Protein AF-A0ABC9W0D9-F1 (afdb_monomer_lite)

Organism: Grus japonensis (NCBI:txid30415)

Secondary structure (DSSP, 8-state):
----GGG--B---STT---PPPEETTEEPPB-SEETTEE--TT---HHHHHHHHHHHHHHHHHHHHH-S---HHHHHHHIIIIIHHHHHTTHHHH---SHHHHHHH-

Structure (mmCIF, N/CA/C/O backbone):
data_AF-A0ABC9W0D9-F1
#
_entry.id   AF-A0ABC9W0D9-F1
#
loop_
_atom_site.group_PDB
_atom_site.id
_atom_site.type_symbol
_atom_site.label_atom_id
_atom_site.label_alt_id
_atom_site.label_comp_id
_atom_site.label_asym_id
_atom_site.label_entity_id
_atom_site.label_seq_id
_atom_site.pdbx_PDB_ins_code
_atom_site.Cartn_x
_atom_site.Cartn_y
_atom_site.Cartn_z
_atom_site.occupancy
_atom_site.B_iso_or_equiv
_atom_site.auth_seq_id
_atom_site.auth_comp_id
_atom_site.auth_asym_id
_atom_site.auth_atom_id
_atom_site.pdbx_PDB_model_num
ATOM 1 N N . MET A 1 1 ? 1.626 -27.815 -18.048 1.00 82.75 1 MET A N 1
ATOM 2 C CA . MET A 1 1 ? 0.846 -26.655 -17.550 1.00 82.75 1 MET A CA 1
ATOM 3 C C . MET A 1 1 ? 0.960 -25.519 -18.566 1.00 82.75 1 MET A C 1
ATOM 5 O O . MET A 1 1 ? 2.061 -25.302 -19.053 1.00 82.75 1 MET A O 1
ATOM 9 N N . LYS A 1 2 ? -0.139 -24.848 -18.953 1.00 91.31 2 LYS A N 1
ATOM 10 C CA . LYS A 1 2 ? -0.095 -23.726 -19.918 1.00 91.31 2 LYS A CA 1
ATOM 11 C C . LYS A 1 2 ? 0.180 -22.407 -19.189 1.00 91.31 2 LYS A C 1
ATOM 13 O O . LYS A 1 2 ? -0.421 -22.144 -18.151 1.00 91.31 2 LYS A O 1
ATOM 18 N N . PHE A 1 3 ? 1.071 -21.585 -19.738 1.00 89.81 3 PHE A N 1
ATOM 19 C CA . PHE A 1 3 ? 1.404 -20.272 -19.187 1.00 89.81 3 PHE A CA 1
ATOM 20 C C . PHE A 1 3 ? 0.267 -19.261 -19.410 1.00 89.81 3 PHE A C 1
ATOM 22 O O . PHE A 1 3 ? -0.295 -19.185 -20.503 1.00 89.81 3 PHE A O 1
ATOM 29 N N . ASN A 1 4 ? -0.064 -18.466 -18.387 1.00 90.81 4 ASN A N 1
ATOM 30 C CA . ASN A 1 4 ? -1.150 -17.486 -18.454 1.00 90.81 4 ASN A CA 1
ATOM 31 C C . ASN A 1 4 ? -0.615 -16.069 -18.711 1.00 90.81 4 ASN A C 1
ATOM 33 O O . ASN A 1 4 ? -0.318 -15.329 -17.774 1.00 90.81 4 ASN A O 1
ATOM 37 N N . LYS A 1 5 ? -0.569 -15.678 -19.988 1.00 90.44 5 LYS A N 1
ATOM 38 C CA . LYS A 1 5 ? -0.114 -14.346 -20.418 1.00 90.44 5 LYS A CA 1
ATOM 39 C C . LYS A 1 5 ? -0.984 -13.198 -19.898 1.00 90.44 5 LYS A C 1
ATOM 41 O O . LYS A 1 5 ? -0.467 -12.125 -19.619 1.00 90.44 5 LYS A O 1
ATOM 46 N N . ALA A 1 6 ? -2.293 -13.405 -19.739 1.00 89.94 6 ALA A N 1
ATOM 47 C CA . ALA A 1 6 ? -3.220 -12.341 -19.335 1.00 89.94 6 ALA A CA 1
ATOM 48 C C . ALA A 1 6 ? -2.960 -11.831 -17.905 1.00 89.94 6 ALA A C 1
ATOM 50 O O . ALA A 1 6 ? -3.303 -10.694 -17.569 1.00 89.94 6 ALA A O 1
ATOM 51 N N . LYS A 1 7 ? -2.332 -12.666 -17.066 1.00 90.06 7 LYS A N 1
ATOM 52 C CA . LYS A 1 7 ? -1.906 -12.304 -15.709 1.00 90.06 7 LYS A CA 1
ATOM 53 C C . LYS A 1 7 ? -0.579 -11.541 -15.672 1.00 90.06 7 LYS A C 1
ATOM 55 O O . LYS A 1 7 ? -0.273 -10.946 -14.643 1.00 90.06 7 LYS A O 1
ATOM 60 N N . CYS A 1 8 ? 0.192 -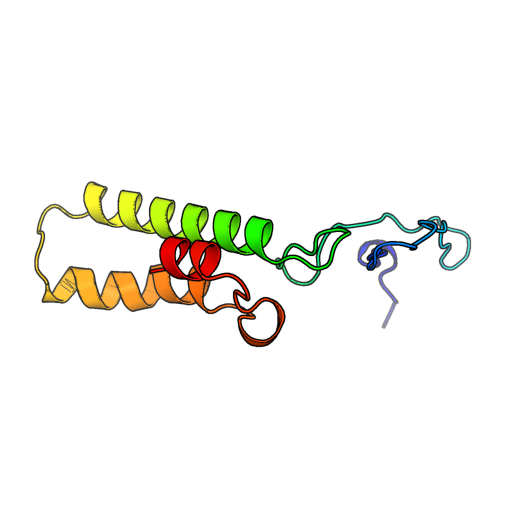11.531 -16.759 1.00 91.44 8 CYS A N 1
ATOM 61 C CA . CYS A 1 8 ? 1.429 -10.766 -16.838 1.00 91.44 8 CYS A CA 1
ATOM 62 C C . CYS A 1 8 ? 1.108 -9.278 -16.952 1.00 91.44 8 CYS A C 1
ATOM 64 O O . CYS A 1 8 ? 0.312 -8.868 -17.799 1.00 91.44 8 CYS A O 1
ATOM 66 N N . LYS A 1 9 ? 1.733 -8.477 -16.093 1.00 92.94 9 LYS A N 1
ATOM 67 C CA . LYS A 1 9 ? 1.650 -7.017 -16.107 1.00 92.94 9 LYS A CA 1
ATOM 68 C C . LYS A 1 9 ? 3.055 -6.447 -15.985 1.00 92.94 9 LYS A C 1
ATOM 70 O O . LYS A 1 9 ? 3.899 -7.046 -15.321 1.00 92.94 9 LYS A O 1
ATOM 75 N N . VAL A 1 10 ? 3.293 -5.312 -16.627 1.00 93.19 10 VAL A N 1
ATOM 76 C CA . VAL A 1 10 ? 4.546 -4.565 -16.494 1.00 93.19 10 VAL A CA 1
ATOM 77 C C . VAL A 1 10 ? 4.432 -3.638 -15.298 1.00 93.19 10 VAL A C 1
ATOM 79 O O . VAL A 1 10 ? 3.442 -2.924 -15.149 1.00 93.19 10 VAL A O 1
ATOM 82 N N . LEU A 1 11 ? 5.455 -3.627 -14.459 1.00 91.81 11 LEU A N 1
ATOM 83 C CA . LEU A 1 11 ? 5.594 -2.645 -13.401 1.00 91.81 11 LEU A CA 1
ATOM 84 C C . LEU A 1 11 ? 6.739 -1.704 -13.781 1.00 91.81 11 LEU A C 1
ATOM 86 O O . LEU A 1 11 ? 7.881 -2.139 -13.916 1.00 91.81 11 LEU A O 1
ATOM 90 N N . HIS A 1 12 ? 6.421 -0.427 -13.981 1.00 91.12 12 HIS A N 1
ATOM 91 C CA . HIS A 1 12 ? 7.420 0.612 -14.217 1.00 91.12 12 HIS A CA 1
ATOM 92 C C . HIS A 1 12 ? 7.790 1.254 -12.886 1.00 91.12 12 HIS A C 1
ATOM 94 O O . HIS A 1 12 ? 6.910 1.696 -12.157 1.00 91.12 12 HIS A O 1
ATOM 100 N N . MET A 1 13 ? 9.084 1.293 -12.584 1.00 87.69 13 MET A N 1
ATOM 101 C CA . MET A 1 13 ? 9.625 1.815 -11.330 1.00 87.69 13 MET A CA 1
ATOM 102 C C . MET A 1 13 ? 10.827 2.718 -11.601 1.00 87.69 13 MET A C 1
ATOM 104 O O . MET A 1 13 ? 11.606 2.441 -12.520 1.00 87.69 13 MET A O 1
ATOM 108 N N . GLY A 1 14 ? 10.981 3.754 -10.773 1.00 85.56 14 GLY A N 1
ATOM 109 C CA . GLY A 1 14 ? 12.112 4.681 -10.782 1.00 85.56 14 GLY A CA 1
ATOM 110 C C . GLY A 1 14 ? 11.891 5.948 -11.614 1.00 85.56 14 GLY A C 1
ATOM 111 O O . GLY A 1 14 ? 11.185 5.944 -12.622 1.00 85.56 14 GLY A O 1
ATOM 112 N N . TRP A 1 15 ? 12.561 7.032 -11.210 1.00 82.50 15 TRP A N 1
ATOM 113 C CA . TRP A 1 15 ? 12.380 8.375 -11.779 1.00 82.50 15 TRP A CA 1
ATOM 114 C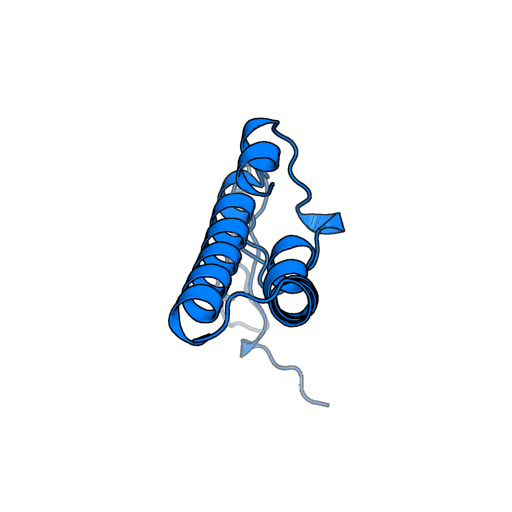 C . TRP A 1 15 ? 12.692 8.504 -13.267 1.00 82.50 15 TRP A C 1
ATOM 116 O O . TRP A 1 15 ? 11.973 9.194 -13.982 1.00 82.50 15 TRP A O 1
ATOM 126 N N . CYS A 1 16 ? 13.737 7.840 -13.748 1.00 87.62 16 CYS A N 1
ATOM 127 C CA . CYS A 1 16 ? 14.159 7.934 -15.146 1.00 87.62 16 CYS A CA 1
ATOM 128 C C . CYS A 1 16 ? 13.645 6.759 -15.982 1.00 87.62 16 CYS A C 1
ATOM 130 O O . CYS A 1 16 ? 14.277 6.381 -16.967 1.00 87.62 16 CYS A O 1
ATOM 132 N N . ASN A 1 17 ? 12.536 6.132 -15.577 1.00 89.00 17 ASN A N 1
ATOM 133 C CA . ASN A 1 17 ? 11.985 5.009 -16.320 1.00 89.00 17 ASN A CA 1
ATOM 134 C C . ASN A 1 17 ? 11.340 5.508 -17.628 1.00 89.00 17 ASN A C 1
ATOM 136 O O . ASN A 1 17 ? 10.345 6.231 -17.571 1.00 89.00 17 ASN A O 1
ATOM 140 N N . PRO A 1 18 ? 11.829 5.090 -18.809 1.00 91.06 18 PRO A N 1
ATOM 141 C CA . PRO A 1 18 ? 11.278 5.513 -20.099 1.00 91.06 18 PRO A CA 1
ATOM 142 C C . PRO A 1 18 ? 9.909 4.887 -20.417 1.00 91.06 18 PRO A C 1
ATOM 144 O O . PRO A 1 18 ? 9.358 5.134 -21.487 1.00 91.06 18 PRO A O 1
ATOM 147 N N . LYS A 1 19 ? 9.366 4.052 -19.518 1.00 92.25 19 LYS A N 1
ATOM 148 C CA . LYS A 1 19 ? 8.079 3.353 -19.652 1.00 92.25 19 LYS A CA 1
ATOM 149 C C . LYS A 1 19 ? 7.977 2.571 -20.964 1.00 92.25 19 LYS A C 1
ATOM 151 O O . LYS A 1 19 ? 7.001 2.671 -21.703 1.00 92.25 19 LYS A O 1
ATOM 156 N N . HIS A 1 20 ? 9.017 1.787 -21.260 1.00 92.31 20 HIS A N 1
ATOM 157 C CA . HIS A 1 20 ? 9.076 0.984 -22.479 1.00 92.31 20 HIS A CA 1
ATOM 158 C C . HIS A 1 20 ? 7.892 0.023 -22.607 1.00 92.31 20 HIS A C 1
ATOM 160 O O . HIS A 1 20 ? 7.475 -0.621 -21.647 1.00 92.31 20 HIS A O 1
ATOM 166 N N . ASN A 1 21 ? 7.400 -0.134 -23.832 1.00 94.00 21 ASN A N 1
ATOM 167 C CA . ASN A 1 21 ? 6.357 -1.101 -24.132 1.00 94.00 21 ASN A CA 1
ATOM 168 C C . ASN A 1 21 ? 6.963 -2.495 -24.288 1.00 94.00 21 ASN A C 1
ATOM 170 O O . ASN A 1 21 ? 7.753 -2.739 -25.201 1.00 94.00 21 ASN A O 1
ATOM 174 N N . TYR A 1 22 ? 6.549 -3.421 -23.428 1.00 93.12 22 TYR A N 1
ATOM 175 C CA . TYR A 1 22 ? 6.984 -4.811 -23.492 1.00 93.12 22 TYR A CA 1
ATOM 176 C C . TYR A 1 22 ? 5.955 -5.669 -24.219 1.00 93.12 22 TYR A C 1
ATOM 178 O O . TYR A 1 22 ? 4.742 -5.480 -24.084 1.00 93.12 22 TYR A O 1
ATOM 186 N N . ARG A 1 23 ? 6.453 -6.645 -24.979 1.00 95.06 23 ARG A N 1
ATOM 187 C CA . ARG A 1 23 ? 5.632 -7.646 -25.660 1.00 95.06 23 ARG A CA 1
ATOM 188 C C . ARG A 1 23 ? 6.005 -9.038 -25.181 1.00 95.06 23 ARG A C 1
ATOM 190 O O . ARG A 1 23 ? 7.184 -9.336 -25.014 1.00 95.06 23 ARG A O 1
ATOM 197 N N . LEU A 1 24 ? 5.008 -9.897 -25.007 1.00 93.44 24 LEU A N 1
ATOM 198 C CA . LEU A 1 24 ? 5.191 -11.306 -24.684 1.00 93.44 24 LEU A CA 1
ATOM 199 C C . LEU A 1 24 ? 4.543 -12.161 -25.766 1.00 93.44 24 LEU A C 1
ATOM 201 O O . LEU A 1 24 ? 3.326 -12.156 -25.927 1.00 93.44 24 LEU A O 1
ATOM 205 N N . SER A 1 25 ? 5.365 -12.903 -26.511 1.00 9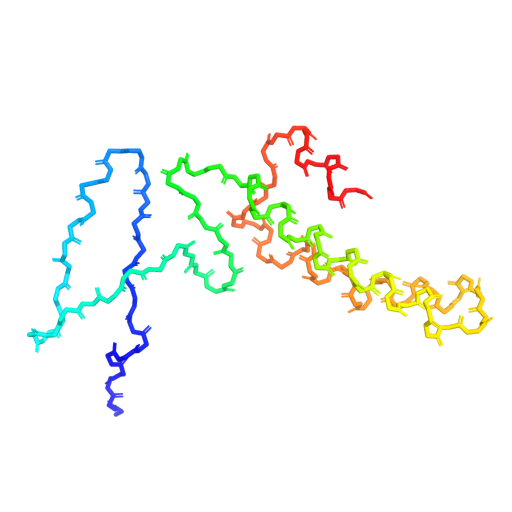0.88 25 SER A N 1
ATOM 206 C CA . SER A 1 25 ? 4.902 -13.756 -27.616 1.00 90.88 25 SER A CA 1
ATOM 207 C C . SER A 1 25 ? 4.042 -13.005 -28.649 1.00 90.88 25 SER A C 1
ATOM 209 O O . SER A 1 25 ? 3.039 -13.539 -29.114 1.00 90.88 25 SER A O 1
ATOM 211 N N . GLY A 1 26 ? 4.415 -11.762 -28.966 1.00 91.06 26 GLY A N 1
ATOM 212 C CA . GLY A 1 26 ? 3.701 -10.892 -29.910 1.00 91.06 26 GLY A CA 1
ATOM 213 C C . GLY A 1 26 ? 2.670 -9.953 -29.272 1.00 91.06 26 GLY A C 1
ATOM 214 O O . GLY A 1 26 ? 2.417 -8.888 -29.831 1.00 91.06 26 GLY A O 1
ATOM 215 N N . ASP A 1 27 ? 2.161 -10.276 -28.080 1.00 92.31 27 ASP A N 1
ATOM 216 C CA . ASP A 1 27 ? 1.102 -9.516 -27.406 1.00 92.31 27 ASP A CA 1
ATOM 217 C C . ASP A 1 27 ? 1.685 -8.395 -26.528 1.00 92.31 27 ASP A C 1
ATOM 219 O O . ASP A 1 27 ? 2.602 -8.639 -25.742 1.00 92.31 27 ASP A O 1
ATOM 223 N N . CYS A 1 28 ? 1.154 -7.169 -26.608 1.00 92.56 28 CYS A N 1
ATOM 224 C CA . CYS A 1 28 ? 1.552 -6.079 -25.706 1.00 92.56 28 CYS A CA 1
ATOM 225 C C . CYS A 1 28 ? 1.095 -6.354 -24.267 1.00 92.56 28 CYS A C 1
ATOM 227 O O . CYS A 1 28 ? -0.070 -6.670 -24.017 1.00 92.56 28 CYS A O 1
ATOM 229 N N . ILE A 1 29 ? 2.002 -6.183 -23.306 1.00 94.69 29 ILE A N 1
ATOM 230 C CA . ILE A 1 29 ? 1.709 -6.378 -21.886 1.00 94.69 29 ILE A CA 1
ATOM 231 C C . ILE A 1 29 ? 1.253 -5.049 -21.281 1.00 94.69 29 ILE A C 1
ATOM 233 O O . ILE A 1 29 ? 1.917 -4.027 -21.425 1.00 94.69 29 ILE A O 1
ATOM 237 N N . GLN A 1 30 ? 0.128 -5.064 -20.570 1.00 94.00 30 GLN A N 1
ATOM 238 C CA . GLN A 1 30 ? -0.381 -3.878 -19.877 1.00 94.00 30 GLN A CA 1
ATOM 239 C C . GLN A 1 30 ? 0.459 -3.540 -18.644 1.00 94.00 30 GLN A C 1
ATOM 241 O O . GLN A 1 30 ? 0.886 -4.443 -17.918 1.00 94.00 30 GLN A O 1
ATOM 246 N N . SER A 1 31 ? 0.625 -2.249 -18.366 1.00 92.12 31 SER A N 1
ATOM 247 C CA . SER A 1 31 ? 1.254 -1.785 -17.133 1.00 92.12 31 SER A CA 1
ATOM 248 C C . SER A 1 31 ? 0.287 -1.810 -15.942 1.00 92.12 31 SER A C 1
ATOM 250 O O . SER A 1 31 ? -0.937 -1.791 -16.103 1.00 92.12 31 SER A O 1
ATOM 252 N N . ARG A 1 32 ? 0.832 -1.886 -14.725 1.00 91.06 32 ARG A N 1
ATOM 253 C CA . ARG A 1 32 ? 0.092 -1.762 -13.463 1.00 91.06 32 ARG A CA 1
ATOM 254 C C . ARG A 1 32 ? 0.963 -1.035 -12.429 1.00 91.06 32 ARG A C 1
ATOM 256 O O . ARG A 1 32 ? 2.137 -1.376 -12.325 1.00 91.06 32 ARG A O 1
ATOM 263 N N . PRO A 1 33 ? 0.410 -0.111 -11.622 1.00 87.88 33 PRO A N 1
ATOM 264 C CA . PRO A 1 33 ? 1.179 0.679 -10.654 1.00 87.88 33 PRO A CA 1
ATOM 265 C C . PRO A 1 33 ? 1.419 -0.069 -9.329 1.00 87.88 33 PRO A C 1
ATOM 267 O O . PRO A 1 33 ? 1.363 0.517 -8.259 1.00 87.88 33 PRO A O 1
ATOM 270 N N . GLY A 1 34 ? 1.573 -1.393 -9.352 1.00 89.88 34 GLY A N 1
ATOM 271 C CA . GLY A 1 34 ? 1.677 -2.148 -8.108 1.00 89.88 34 GLY A CA 1
ATOM 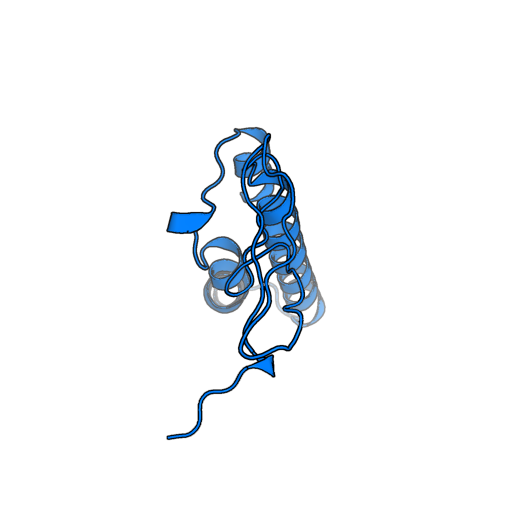272 C C . GLY A 1 34 ? 1.708 -3.657 -8.272 1.00 89.88 34 GLY A C 1
ATOM 273 O O . GLY A 1 34 ? 1.258 -4.210 -9.282 1.00 89.88 34 GLY A O 1
ATOM 274 N N . VAL A 1 35 ? 2.202 -4.325 -7.235 1.00 88.88 35 VAL A N 1
ATOM 275 C CA . VAL A 1 35 ? 2.359 -5.780 -7.167 1.00 88.88 35 VAL A CA 1
ATOM 276 C C . VAL A 1 35 ? 1.712 -6.290 -5.888 1.00 88.88 35 VAL A C 1
ATOM 278 O O . VAL A 1 35 ? 1.830 -5.689 -4.828 1.00 88.88 35 VAL A O 1
ATOM 281 N N . LEU A 1 36 ? 0.955 -7.384 -6.016 1.00 86.88 36 LEU A N 1
ATOM 282 C CA . LEU A 1 36 ? 0.267 -8.054 -4.903 1.00 86.88 36 LEU A CA 1
ATOM 283 C C . LEU A 1 36 ? -0.637 -7.139 -4.048 1.00 86.88 36 LEU A C 1
ATOM 285 O O . LEU A 1 36 ? -0.945 -7.456 -2.913 1.00 86.88 36 LEU A O 1
ATOM 289 N N . GLY A 1 37 ? -1.133 -6.031 -4.606 1.00 88.19 37 GLY A N 1
ATOM 290 C CA . GLY A 1 37 ? -2.015 -5.103 -3.886 1.00 88.19 37 GLY A CA 1
ATOM 291 C C . GLY A 1 37 ? -1.290 -3.984 -3.138 1.00 88.19 37 GLY A C 1
ATOM 292 O O . GLY A 1 37 ? -1.968 -3.151 -2.541 1.00 88.19 37 GLY A O 1
ATOM 293 N N . VAL A 1 38 ? 0.041 -3.931 -3.228 1.00 91.69 38 VAL A N 1
ATOM 294 C CA . VAL A 1 38 ? 0.838 -2.765 -2.843 1.00 91.69 38 VAL A CA 1
ATOM 295 C C . VAL A 1 38 ? 0.965 -1.835 -4.044 1.00 91.69 38 VAL A C 1
ATOM 297 O O . VAL A 1 38 ? 1.375 -2.270 -5.124 1.00 91.69 38 VAL A O 1
ATOM 300 N N . LEU A 1 39 ? 0.587 -0.574 -3.858 1.00 92.69 39 LEU A N 1
ATOM 301 C CA . LEU A 1 39 ? 0.807 0.489 -4.825 1.00 92.69 39 LEU A CA 1
ATOM 302 C C . LEU A 1 39 ? 2.269 0.944 -4.768 1.00 92.69 39 LEU A C 1
ATOM 304 O O . LEU A 1 39 ? 2.826 1.123 -3.690 1.00 92.69 39 LEU A O 1
ATOM 308 N N . ILE A 1 40 ? 2.872 1.125 -5.935 1.00 89.56 40 ILE A N 1
ATOM 309 C CA . ILE A 1 40 ? 4.238 1.612 -6.089 1.00 89.56 40 ILE A CA 1
ATOM 310 C C . ILE A 1 40 ? 4.152 2.817 -7.005 1.00 89.56 40 ILE A C 1
ATOM 312 O O . ILE A 1 40 ? 3.723 2.708 -8.158 1.00 89.56 40 ILE A O 1
ATOM 316 N N . ASP A 1 41 ? 4.504 3.970 -6.465 1.00 87.12 41 ASP A N 1
ATOM 317 C CA . ASP A 1 41 ? 4.524 5.204 -7.223 1.00 87.12 41 ASP A CA 1
ATOM 318 C C . ASP A 1 41 ? 5.780 5.280 -8.118 1.00 87.12 41 ASP A C 1
ATOM 320 O O . ASP A 1 41 ? 6.719 4.481 -8.051 1.00 87.12 41 ASP A O 1
ATOM 324 N N . GLU A 1 42 ? 5.811 6.278 -8.994 1.00 83.12 42 GLU A N 1
ATOM 325 C CA . GLU A 1 42 ? 6.931 6.460 -9.924 1.00 83.12 42 GLU A CA 1
ATOM 326 C C . GLU A 1 42 ? 8.203 6.952 -9.216 1.00 83.12 42 GLU A C 1
ATOM 328 O O . GLU A 1 42 ? 9.311 6.774 -9.728 1.00 83.12 42 GLU A O 1
ATOM 333 N N . LYS A 1 43 ? 8.045 7.574 -8.040 1.00 84.38 43 LYS A N 1
ATOM 334 C CA . LYS A 1 43 ? 9.135 8.147 -7.243 1.00 84.38 43 LYS A CA 1
ATOM 335 C C . LYS A 1 43 ? 9.685 7.193 -6.181 1.00 84.38 43 LYS A C 1
ATOM 337 O O . LYS A 1 43 ? 10.654 7.551 -5.522 1.00 84.38 43 LYS A O 1
ATOM 342 N N . LEU A 1 44 ? 9.107 6.002 -6.055 1.00 86.06 44 LEU A N 1
ATOM 343 C CA . LEU A 1 44 ? 9.334 5.043 -4.974 1.00 86.06 44 LEU A CA 1
ATOM 344 C C . LEU A 1 44 ? 9.012 5.592 -3.565 1.00 86.06 44 LEU A C 1
ATOM 346 O O . LEU A 1 44 ? 9.558 5.104 -2.578 1.00 86.06 44 LEU A O 1
ATOM 350 N N . ASN A 1 45 ? 8.118 6.581 -3.470 1.00 88.50 45 ASN A N 1
ATOM 351 C CA . ASN A 1 45 ? 7.497 7.029 -2.232 1.00 88.50 45 ASN A CA 1
ATOM 352 C C . ASN A 1 45 ? 6.273 6.154 -1.868 1.00 88.50 45 ASN A C 1
ATOM 354 O O . ASN A 1 45 ? 5.381 5.876 -2.671 1.00 88.50 45 ASN A O 1
ATOM 358 N N . MET A 1 46 ? 6.204 5.769 -0.597 1.00 91.06 46 MET A N 1
ATOM 359 C CA . MET A 1 46 ? 5.150 4.937 -0.032 1.00 91.06 46 MET A CA 1
ATOM 360 C C . MET A 1 46 ? 3.922 5.722 0.453 1.00 91.06 46 MET A C 1
ATOM 362 O O . MET A 1 46 ? 2.902 5.097 0.725 1.00 91.06 46 MET A O 1
ATOM 366 N N . THR A 1 47 ? 3.937 7.060 0.466 1.00 92.44 47 THR A N 1
ATOM 367 C CA . THR A 1 47 ? 2.831 7.908 0.958 1.00 92.44 47 THR A CA 1
ATOM 368 C C . THR A 1 47 ? 1.465 7.535 0.382 1.00 92.44 47 THR A C 1
ATOM 370 O O . THR A 1 47 ? 0.478 7.427 1.110 1.00 92.44 47 THR A O 1
ATOM 373 N N . GLN A 1 48 ? 1.375 7.272 -0.928 1.00 92.69 48 GLN A N 1
ATOM 374 C CA . GLN A 1 48 ? 0.099 6.870 -1.534 1.00 92.69 48 GLN A CA 1
ATOM 375 C C . GLN A 1 48 ? -0.379 5.501 -1.027 1.00 92.69 48 GLN A C 1
ATOM 377 O O . GLN A 1 48 ? -1.576 5.303 -0.813 1.00 92.69 48 GLN A O 1
ATOM 382 N N . GLN A 1 49 ? 0.543 4.559 -0.820 1.00 93.94 49 GLN A N 1
ATOM 383 C CA . GLN A 1 49 ? 0.232 3.254 -0.246 1.00 93.94 49 GLN A CA 1
ATOM 384 C C . GLN A 1 49 ? -0.177 3.381 1.229 1.00 93.94 49 GLN A C 1
ATOM 386 O O . GLN A 1 49 ? -1.165 2.758 1.621 1.00 93.94 49 GLN A O 1
ATOM 391 N N . CYS A 1 50 ? 0.511 4.218 2.012 1.00 94.06 50 CYS A N 1
ATOM 392 C CA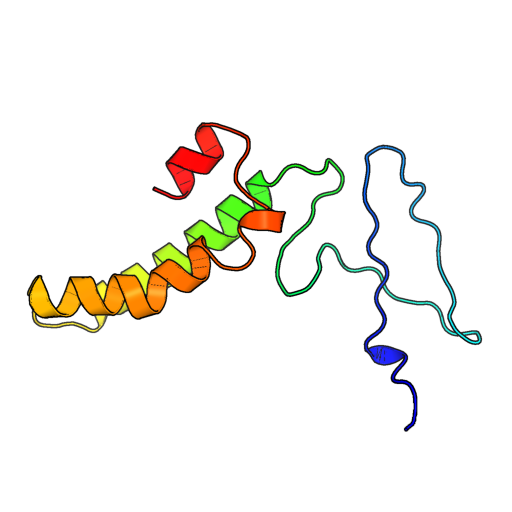 . CYS A 1 50 ? 0.170 4.525 3.403 1.00 94.06 50 CYS A CA 1
ATOM 393 C C . CYS A 1 50 ? -1.256 5.083 3.501 1.00 94.06 50 CYS A C 1
ATOM 395 O O . CYS A 1 50 ? -2.086 4.546 4.234 1.00 94.06 50 CYS A O 1
ATOM 397 N N . ALA A 1 51 ? -1.594 6.071 2.668 1.00 94.25 51 ALA A N 1
ATOM 398 C CA . ALA A 1 51 ? -2.939 6.638 2.612 1.00 94.25 51 ALA A CA 1
ATOM 399 C C . ALA A 1 51 ? -4.011 5.596 2.251 1.00 94.25 51 ALA A C 1
ATOM 401 O O . ALA A 1 51 ? -5.085 5.568 2.856 1.00 94.25 51 ALA A O 1
ATOM 402 N N . LEU A 1 52 ? -3.729 4.698 1.300 1.00 94.25 52 LEU A N 1
ATOM 403 C CA . LEU A 1 52 ? -4.648 3.614 0.941 1.00 94.25 52 LEU A CA 1
ATOM 404 C C . LEU A 1 52 ? -4.818 2.584 2.066 1.00 94.25 52 LEU A C 1
ATOM 406 O O . LEU A 1 52 ? -5.929 2.084 2.270 1.00 94.25 52 LEU A O 1
ATOM 410 N N . ALA A 1 53 ? -3.744 2.244 2.781 1.00 94.31 53 ALA A N 1
ATOM 411 C CA . ALA A 1 53 ? -3.791 1.341 3.928 1.00 94.31 53 ALA A CA 1
ATOM 412 C C . ALA A 1 53 ? -4.611 1.958 5.072 1.00 94.31 53 ALA A C 1
ATOM 414 O O . ALA A 1 53 ? -5.573 1.335 5.534 1.00 94.31 53 ALA A O 1
ATOM 415 N N . ALA A 1 54 ? -4.324 3.214 5.428 1.00 94.31 54 ALA A N 1
ATOM 416 C CA . ALA A 1 54 ? -5.067 3.978 6.425 1.00 94.31 54 ALA A CA 1
ATOM 417 C C . ALA A 1 54 ? -6.553 4.103 6.057 1.00 94.31 54 ALA A C 1
ATOM 419 O O . ALA A 1 54 ? -7.427 3.850 6.884 1.00 94.31 54 ALA A O 1
ATOM 420 N N . GLN A 1 55 ? -6.881 4.403 4.795 1.00 95.31 55 GLN A N 1
ATOM 421 C CA . GLN A 1 55 ? -8.271 4.494 4.339 1.00 95.31 55 GLN A CA 1
ATOM 422 C C . GLN A 1 55 ? -9.027 3.165 4.509 1.00 95.31 55 GLN A C 1
ATOM 424 O O . GLN A 1 55 ? -10.169 3.156 4.977 1.00 95.31 55 GLN A O 1
ATOM 429 N N . LYS A 1 56 ? -8.410 2.033 4.143 1.00 94.69 56 LYS A N 1
ATOM 430 C CA . LYS A 1 56 ? -9.018 0.703 4.320 1.00 94.69 56 LYS A CA 1
ATOM 431 C C . LYS A 1 56 ? -9.219 0.380 5.797 1.00 94.69 56 LYS A C 1
ATOM 433 O O . LYS A 1 56 ? -10.306 -0.059 6.170 1.00 94.69 56 LYS A O 1
ATOM 438 N N . ALA A 1 57 ? -8.212 0.643 6.625 1.00 93.88 57 ALA A N 1
ATOM 439 C CA . ALA A 1 57 ? -8.277 0.420 8.062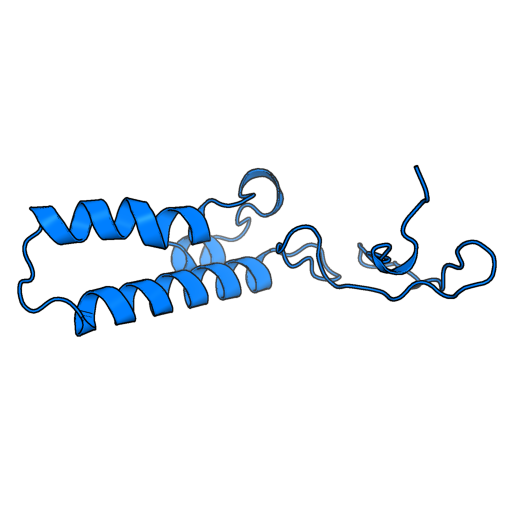 1.00 93.88 57 ALA A CA 1
ATOM 440 C C . ALA A 1 57 ? -9.375 1.287 8.713 1.00 93.88 57 ALA A C 1
ATOM 442 O O . ALA A 1 57 ? -10.226 0.771 9.436 1.00 93.88 57 ALA A O 1
ATOM 443 N N . ASN A 1 58 ? -9.460 2.570 8.352 1.00 93.31 58 ASN A N 1
ATOM 444 C CA . ASN A 1 58 ? -10.495 3.492 8.826 1.00 93.31 58 ASN A CA 1
ATOM 445 C C . ASN A 1 58 ? -11.907 3.087 8.393 1.00 93.31 58 ASN A C 1
ATOM 447 O O . ASN A 1 58 ? -12.855 3.199 9.173 1.00 93.31 58 ASN A O 1
ATOM 451 N N . ARG A 1 59 ? -12.068 2.563 7.172 1.00 94.38 59 ARG A N 1
ATOM 452 C CA . ARG A 1 59 ? -13.354 2.018 6.718 1.00 94.38 59 ARG A CA 1
ATOM 453 C C . ARG A 1 59 ? -13.790 0.836 7.583 1.00 94.38 59 ARG A C 1
ATOM 455 O O . ARG A 1 59 ? -14.945 0.790 8.000 1.00 94.38 59 ARG A O 1
ATOM 462 N N . VAL A 1 60 ? -12.874 -0.086 7.876 1.00 93.06 60 VAL A N 1
ATOM 463 C CA . VAL A 1 60 ? -13.131 -1.234 8.761 1.00 93.06 60 VAL A CA 1
ATOM 464 C C . VAL A 1 60 ? -13.484 -0.761 10.170 1.00 93.06 60 VAL A C 1
ATOM 466 O O . VAL A 1 60 ? -14.476 -1.223 10.733 1.00 93.06 60 VAL A O 1
ATOM 469 N N . LEU A 1 61 ? -12.752 0.216 10.712 1.00 89.69 61 LEU A N 1
ATOM 470 C CA . LEU A 1 61 ? -13.057 0.821 12.009 1.00 89.69 61 LEU A CA 1
ATOM 471 C C . LEU A 1 61 ? -14.466 1.423 12.046 1.00 89.69 61 LEU A C 1
ATOM 473 O O . LEU A 1 61 ? -15.197 1.238 13.018 1.00 89.69 61 LEU A O 1
ATOM 477 N N . GLY A 1 62 ? -14.855 2.137 10.987 1.00 91.50 62 GLY A N 1
ATOM 478 C CA . GLY A 1 62 ? -16.196 2.696 10.832 1.00 91.50 62 GLY A CA 1
ATOM 479 C C . GLY A 1 62 ? -17.277 1.616 10.822 1.00 91.50 62 GLY A C 1
ATOM 480 O O . GLY A 1 62 ? -18.297 1.762 11.497 1.00 91.50 62 GLY A O 1
ATOM 481 N N . CYS A 1 63 ? -17.037 0.498 10.132 1.00 90.75 63 CYS A N 1
ATOM 482 C CA . CYS A 1 63 ? -17.936 -0.655 10.154 1.00 90.75 63 CYS A CA 1
ATOM 483 C C . CYS A 1 63 ? -18.066 -1.248 11.564 1.00 90.75 63 CYS A C 1
ATOM 485 O O . CYS A 1 63 ? -19.184 -1.403 12.037 1.00 90.75 63 CYS A O 1
ATOM 487 N N . ILE A 1 64 ? -16.957 -1.489 12.272 1.00 88.75 64 ILE A N 1
ATOM 488 C CA . ILE A 1 64 ? -16.974 -2.015 13.650 1.00 88.75 64 ILE A CA 1
ATOM 489 C C . ILE A 1 64 ? -17.782 -1.088 14.572 1.00 88.75 64 ILE A C 1
ATOM 491 O O . ILE A 1 64 ? -18.659 -1.541 15.306 1.00 88.75 64 ILE A O 1
ATOM 495 N N . LYS A 1 65 ? -17.533 0.227 14.497 1.00 86.75 65 LYS A N 1
ATOM 496 C CA . LYS A 1 65 ? -18.223 1.241 15.314 1.00 86.75 65 LYS A CA 1
ATOM 497 C C . LYS A 1 65 ? -19.732 1.299 15.065 1.00 86.75 65 LYS A C 1
ATOM 499 O O . LYS A 1 65 ? -20.466 1.677 15.972 1.00 86.75 65 LYS A O 1
ATOM 504 N N . THR A 1 66 ? -20.178 0.984 13.849 1.00 89.50 66 THR A N 1
ATOM 505 C CA . THR A 1 66 ? -21.591 1.077 13.448 1.00 89.50 66 THR A CA 1
ATOM 506 C C . THR A 1 66 ? -22.345 -0.239 13.612 1.00 89.50 66 THR A C 1
ATOM 508 O O . THR A 1 66 ? -23.537 -0.212 13.900 1.00 89.50 66 THR A O 1
ATOM 511 N N . SER A 1 67 ? -21.677 -1.387 13.473 1.00 85.12 67 SER A N 1
ATOM 512 C CA . SER A 1 67 ? -22.303 -2.706 13.616 1.00 85.12 67 SER A CA 1
ATOM 513 C C . SER A 1 67 ? -22.421 -3.177 15.064 1.00 85.12 67 SER A C 1
ATOM 515 O O . SER A 1 67 ? -23.225 -4.060 15.355 1.00 85.12 67 SER A O 1
ATOM 517 N N . MET A 1 68 ? -21.603 -2.643 15.974 1.00 79.81 68 MET A N 1
ATOM 518 C CA . MET A 1 68 ? -21.591 -3.064 17.373 1.00 79.81 68 MET A CA 1
ATOM 519 C C . MET A 1 68 ? -22.481 -2.179 18.243 1.00 79.81 68 MET A C 1
ATOM 521 O O . MET A 1 68 ? -22.249 -0.981 18.388 1.00 79.81 68 MET A O 1
ATOM 525 N N . THR A 1 69 ? -23.471 -2.796 18.884 1.00 77.25 69 THR A N 1
ATOM 526 C CA . THR A 1 69 ? -24.342 -2.137 19.868 1.00 77.25 69 THR A CA 1
ATOM 527 C C . THR A 1 69 ? -23.653 -1.960 21.223 1.00 77.25 69 THR A C 1
ATOM 529 O O . THR A 1 69 ? -23.909 -0.977 21.917 1.00 77.25 69 THR A O 1
ATOM 532 N N . SER A 1 70 ? -22.743 -2.869 21.592 1.00 78.00 70 SER A N 1
ATOM 533 C CA . SER A 1 70 ? -21.927 -2.787 22.806 1.00 78.00 70 SER A CA 1
ATOM 534 C C . SER A 1 70 ? -20.494 -2.353 22.481 1.00 78.00 70 SER A C 1
ATOM 536 O O . SER A 1 70 ? -19.835 -2.901 21.601 1.00 78.00 70 SER A O 1
ATOM 538 N N . ARG A 1 71 ? -19.982 -1.352 23.207 1.00 79.19 71 ARG A N 1
ATOM 539 C CA . ARG A 1 71 ? -18.606 -0.841 23.056 1.00 79.19 71 ARG A CA 1
ATOM 540 C C . ARG A 1 71 ? -17.642 -1.482 24.061 1.00 79.19 71 ARG A C 1
ATOM 542 O O . ARG A 1 71 ? -16.841 -0.781 24.673 1.00 79.19 71 ARG A O 1
ATOM 549 N N . SER A 1 72 ? -17.757 -2.791 24.295 1.00 82.44 72 SER A N 1
ATOM 550 C CA . SER A 1 72 ? -16.891 -3.474 25.263 1.00 82.44 72 SER A CA 1
ATOM 551 C C . SER A 1 72 ? -15.475 -3.639 24.707 1.00 82.44 72 SER A C 1
ATOM 553 O O . SER A 1 72 ? -15.275 -3.984 23.536 1.00 82.44 72 SER A O 1
ATOM 555 N N . ARG A 1 73 ? -14.466 -3.380 25.547 1.00 79.69 73 ARG A N 1
ATOM 556 C CA . ARG A 1 73 ? -13.051 -3.477 25.156 1.00 79.69 73 ARG A CA 1
ATOM 557 C C . ARG A 1 73 ? -12.690 -4.908 24.759 1.00 79.69 73 ARG A C 1
ATOM 559 O O . ARG A 1 73 ? -11.902 -5.107 23.838 1.00 79.69 73 ARG A O 1
ATOM 566 N N . GLU A 1 74 ? -13.320 -5.877 25.414 1.00 84.44 74 GLU A N 1
ATOM 567 C CA . GLU A 1 74 ? -13.161 -7.315 25.209 1.00 84.44 74 GLU A CA 1
ATOM 568 C C . GLU A 1 74 ? -13.591 -7.758 23.806 1.00 84.44 74 GLU A C 1
ATOM 570 O O . GLU A 1 74 ? -13.093 -8.765 23.316 1.00 84.44 74 GLU A O 1
ATOM 575 N N . LEU A 1 75 ? -14.480 -7.009 23.144 1.00 84.81 75 LEU A N 1
ATOM 576 C CA . LEU A 1 75 ? -14.917 -7.296 21.777 1.00 84.81 75 LEU A CA 1
ATOM 577 C C . LEU A 1 75 ? -14.223 -6.399 20.745 1.00 84.81 75 LEU A C 1
ATOM 579 O O . LEU A 1 75 ? -13.848 -6.872 19.674 1.00 84.81 75 LEU A O 1
ATOM 583 N N . ILE A 1 76 ? -14.005 -5.121 21.067 1.00 86.38 76 ILE A N 1
ATOM 584 C CA . ILE A 1 76 ? -13.369 -4.171 20.143 1.00 86.38 76 ILE A CA 1
ATOM 585 C C . ILE A 1 76 ? -11.919 -4.568 19.857 1.00 86.38 76 ILE A C 1
ATOM 587 O O . ILE A 1 76 ? -11.499 -4.536 18.702 1.00 86.38 76 ILE A O 1
ATOM 591 N N . LEU A 1 77 ? -11.152 -4.946 20.884 1.00 88.69 77 LEU A N 1
ATOM 592 C CA . LEU A 1 77 ? -9.726 -5.224 20.719 1.00 88.69 77 LEU A CA 1
ATOM 593 C C . LEU A 1 77 ? -9.463 -6.442 19.807 1.00 88.69 77 LEU A C 1
ATOM 595 O O . LEU A 1 77 ? -8.680 -6.296 18.865 1.00 88.69 77 LEU A O 1
ATOM 599 N N . PRO A 1 78 ? -10.123 -7.607 19.989 1.00 91.81 78 PRO A N 1
ATOM 600 C CA . PRO A 1 78 ? -9.963 -8.728 19.064 1.00 91.81 78 PRO A CA 1
ATOM 601 C C . PRO A 1 78 ? -10.376 -8.392 17.630 1.00 91.81 78 PRO A C 1
ATOM 603 O O . PRO A 1 78 ? -9.690 -8.792 16.693 1.00 91.81 78 PRO A O 1
ATOM 606 N N . LEU A 1 79 ? -11.456 -7.626 17.442 1.00 90.06 79 LEU A N 1
ATOM 607 C CA . LEU A 1 79 ? -11.924 -7.228 16.111 1.00 90.06 79 LEU A CA 1
ATOM 608 C C . LEU A 1 79 ? -10.962 -6.258 15.425 1.00 90.06 79 LEU A C 1
ATOM 610 O O . LEU A 1 79 ? -10.690 -6.407 14.236 1.00 90.06 79 LEU A O 1
ATOM 614 N N . TYR A 1 80 ? -10.406 -5.302 16.167 1.00 88.75 80 TYR A N 1
ATOM 615 C CA . TYR A 1 80 ? -9.378 -4.399 15.659 1.00 88.75 80 TYR A CA 1
ATOM 616 C C . TYR A 1 80 ? -8.154 -5.189 15.171 1.00 88.75 80 TYR A C 1
ATOM 618 O O . TYR A 1 80 ? -7.713 -5.016 14.035 1.00 88.75 80 TYR A O 1
ATOM 626 N N . ILE A 1 81 ? -7.645 -6.117 15.988 1.00 91.31 81 ILE A N 1
ATOM 627 C CA . ILE A 1 81 ? -6.482 -6.936 15.619 1.00 91.31 81 ILE A CA 1
ATOM 628 C C . ILE A 1 81 ? -6.804 -7.844 14.428 1.00 91.31 81 ILE A C 1
ATOM 630 O O . ILE A 1 81 ? -5.995 -7.954 13.515 1.00 91.31 81 ILE A O 1
ATOM 634 N N . ALA A 1 82 ? -7.972 -8.485 14.407 1.00 93.62 82 ALA A N 1
ATOM 635 C CA . ALA A 1 82 ? -8.316 -9.435 13.354 1.00 93.62 82 ALA A CA 1
ATOM 636 C C . ALA A 1 82 ? -8.640 -8.764 12.009 1.00 93.62 82 ALA A C 1
ATOM 638 O O . ALA A 1 82 ? -8.385 -9.359 10.963 1.00 93.62 82 ALA A O 1
ATOM 639 N N . LEU A 1 83 ? -9.214 -7.555 12.018 1.00 91.75 83 LEU A N 1
ATOM 640 C CA . LEU A 1 83 ? -9.752 -6.920 10.810 1.00 91.75 83 LEU A CA 1
ATOM 641 C C . LEU A 1 83 ? -8.941 -5.714 10.336 1.00 91.75 83 LEU A C 1
ATOM 643 O O . LEU A 1 83 ? -8.788 -5.539 9.132 1.00 91.75 83 LEU A O 1
ATOM 647 N N . MET A 1 84 ? -8.420 -4.874 11.234 1.00 91.94 84 MET A N 1
ATOM 648 C CA . MET A 1 84 ? -7.642 -3.698 10.827 1.00 91.94 84 MET A CA 1
ATOM 649 C C . MET A 1 84 ? -6.164 -4.005 10.640 1.00 91.94 84 MET A C 1
ATOM 651 O O . MET A 1 84 ? -5.592 -3.616 9.623 1.00 91.94 84 MET A O 1
ATOM 655 N N . ARG A 1 85 ? -5.551 -4.717 11.592 1.00 91.62 85 ARG A N 1
ATOM 656 C CA . ARG A 1 85 ? -4.107 -4.991 11.581 1.00 91.62 85 ARG A CA 1
ATOM 657 C C . ARG A 1 85 ? -3.611 -5.616 10.267 1.00 91.62 85 ARG A C 1
ATOM 659 O O . ARG A 1 85 ? -2.597 -5.142 9.757 1.00 91.62 85 ARG A O 1
ATOM 666 N N . PRO A 1 86 ? -4.325 -6.571 9.631 1.00 92.50 86 PRO A N 1
ATOM 667 C CA . PRO A 1 86 ? -3.899 -7.105 8.341 1.00 92.50 86 PRO A CA 1
ATOM 668 C C . PRO A 1 86 ? -3.821 -6.045 7.238 1.00 92.50 86 PRO A C 1
ATOM 670 O O . PRO A 1 86 ? -2.979 -6.158 6.359 1.00 92.50 86 PRO A O 1
ATOM 673 N N . HIS A 1 87 ? -4.660 -5.005 7.259 1.00 90.81 87 HIS A N 1
ATOM 674 C CA . HIS A 1 87 ? -4.601 -3.939 6.255 1.00 90.81 87 HIS A CA 1
ATOM 675 C C . HIS A 1 87 ? -3.406 -3.000 6.441 1.00 90.81 87 HIS A C 1
ATOM 677 O O . HIS A 1 87 ? -2.931 -2.454 5.447 1.00 90.81 87 HIS A O 1
ATOM 683 N N . LEU A 1 88 ? -2.933 -2.837 7.679 1.00 91.25 88 LEU A N 1
ATOM 684 C CA . LEU A 1 88 ? -1.796 -1.981 8.023 1.00 91.25 88 LEU A CA 1
ATOM 685 C C . LEU A 1 88 ? -0.453 -2.712 7.902 1.00 91.25 88 LEU A C 1
ATOM 687 O O . LEU A 1 88 ? 0.537 -2.105 7.524 1.00 91.25 88 LEU A O 1
ATOM 691 N N . GLU A 1 89 ? -0.406 -4.016 8.182 1.00 91.69 89 GLU A N 1
ATOM 692 C CA . GLU A 1 89 ? 0.856 -4.774 8.213 1.00 91.69 89 GLU A CA 1
ATOM 693 C C . GLU A 1 89 ? 1.115 -5.603 6.943 1.00 91.69 89 GLU A C 1
ATOM 695 O O . GLU A 1 89 ? 2.228 -6.098 6.732 1.00 91.69 89 GLU A O 1
ATOM 700 N N . TYR A 1 90 ? 0.114 -5.776 6.071 1.00 91.94 90 TYR A N 1
ATOM 701 C CA . TYR A 1 90 ? 0.278 -6.579 4.859 1.00 91.94 90 TYR A CA 1
ATOM 702 C C . TYR A 1 90 ? 1.401 -6.035 3.976 1.00 91.94 90 TYR A C 1
ATOM 704 O O . TYR A 1 90 ? 1.341 -4.903 3.503 1.00 91.94 90 TYR A O 1
ATOM 712 N N . CYS A 1 91 ? 2.409 -6.871 3.713 1.00 92.44 91 CYS A N 1
ATOM 713 C CA . CYS A 1 91 ? 3.597 -6.520 2.934 1.00 92.44 91 CYS A CA 1
ATOM 714 C C . CYS A 1 91 ? 4.385 -5.314 3.482 1.00 92.44 91 CYS A C 1
ATOM 716 O O . CYS A 1 91 ? 5.080 -4.661 2.709 1.00 92.44 91 CYS A O 1
ATOM 718 N N . ILE A 1 92 ? 4.344 -5.039 4.792 1.00 89.81 92 ILE A N 1
ATOM 719 C CA . ILE A 1 92 ? 5.044 -3.884 5.388 1.00 89.81 92 ILE A CA 1
ATOM 720 C C . ILE A 1 92 ? 6.560 -3.890 5.135 1.00 89.81 92 ILE A C 1
ATOM 722 O O . ILE A 1 92 ? 7.161 -2.840 4.960 1.00 89.81 92 ILE A O 1
ATOM 726 N N . GLN A 1 93 ? 7.184 -5.066 5.007 1.00 89.12 93 GLN A N 1
ATOM 727 C CA . GLN A 1 93 ? 8.603 -5.184 4.632 1.00 89.12 93 GLN A CA 1
ATOM 728 C C . GLN A 1 93 ? 8.911 -4.592 3.247 1.00 89.12 93 GLN A C 1
ATOM 730 O O . GLN A 1 93 ? 10.056 -4.266 2.959 1.00 89.12 93 GLN A O 1
ATOM 735 N N . TYR A 1 94 ? 7.900 -4.493 2.382 1.00 87.50 94 TYR A N 1
ATOM 736 C CA . TYR A 1 94 ? 8.038 -3.997 1.021 1.00 87.50 94 TYR A CA 1
ATOM 737 C C . TYR A 1 94 ? 7.743 -2.495 0.901 1.00 87.50 94 TYR A C 1
ATOM 739 O O . TYR A 1 94 ? 8.422 -1.814 0.139 1.00 87.50 94 TYR A O 1
ATOM 747 N N . TRP A 1 95 ? 6.754 -1.975 1.639 1.00 89.81 95 TRP A N 1
ATOM 748 C CA . TRP A 1 95 ? 6.323 -0.572 1.532 1.00 89.81 95 TRP A CA 1
ATOM 749 C C . TRP A 1 95 ? 6.480 0.254 2.806 1.00 89.81 95 TRP A C 1
ATOM 751 O O . TRP A 1 95 ? 5.970 1.364 2.840 1.00 89.81 95 TRP A O 1
ATOM 761 N N . GLY A 1 96 ? 7.140 -0.265 3.843 1.00 88.75 96 GLY A N 1
ATOM 762 C CA . GLY A 1 96 ? 7.202 0.369 5.161 1.00 88.75 96 GLY A CA 1
ATOM 763 C C . GLY A 1 96 ? 7.389 1.895 5.095 1.00 88.75 96 GLY A C 1
ATOM 764 O O . GLY A 1 96 ? 8.236 2.360 4.325 1.00 88.75 96 GLY A O 1
ATOM 765 N N . PRO A 1 97 ? 6.584 2.668 5.848 1.00 89.38 97 PRO A N 1
ATOM 766 C CA . PRO A 1 97 ? 6.578 4.126 5.772 1.00 89.38 97 PRO A CA 1
ATOM 767 C C . PRO A 1 97 ? 7.971 4.690 6.071 1.00 89.38 97 PRO A C 1
ATOM 769 O O . PRO A 1 97 ? 8.629 4.282 7.028 1.00 89.38 97 PRO A O 1
ATOM 772 N N . GLN A 1 98 ? 8.426 5.615 5.225 1.00 87.50 98 GLN A N 1
ATOM 773 C CA . GLN A 1 98 ? 9.756 6.233 5.331 1.00 87.50 98 GLN A CA 1
ATOM 774 C C . GLN A 1 98 ? 9.697 7.632 5.950 1.00 87.50 98 GLN A C 1
ATOM 776 O O . GLN A 1 98 ? 10.679 8.096 6.526 1.00 87.50 98 GLN A O 1
ATOM 781 N N . TYR A 1 99 ? 8.550 8.300 5.819 1.00 89.62 99 TYR A N 1
ATOM 782 C CA . TYR A 1 99 ? 8.319 9.650 6.313 1.00 89.62 99 TYR A CA 1
ATOM 783 C C . TYR A 1 99 ? 7.544 9.616 7.629 1.00 89.62 99 TYR A C 1
ATOM 785 O O . TYR A 1 99 ? 6.687 8.758 7.837 1.00 89.62 99 TYR A O 1
ATOM 793 N N . THR A 1 100 ? 7.820 10.576 8.509 1.00 90.81 100 THR A N 1
ATOM 794 C CA . THR A 1 100 ? 7.107 10.724 9.788 1.00 90.81 100 THR A CA 1
ATOM 795 C C . THR A 1 100 ? 5.617 10.966 9.580 1.00 90.81 100 THR A C 1
ATOM 797 O O . THR A 1 100 ? 4.810 10.358 10.267 1.00 90.81 100 THR A O 1
ATOM 800 N N . GLU A 1 101 ? 5.248 11.760 8.574 1.00 92.44 101 GLU A N 1
ATOM 801 C CA . GLU A 1 101 ? 3.846 12.014 8.209 1.00 92.44 101 GLU A CA 1
ATOM 802 C C . GLU A 1 101 ? 3.100 10.720 7.836 1.00 92.44 101 GLU A C 1
ATOM 804 O O . GLU A 1 101 ? 1.934 10.540 8.176 1.00 92.44 101 GLU A O 1
ATOM 809 N N . ASP A 1 102 ? 3.786 9.788 7.166 1.00 92.69 102 ASP A N 1
ATOM 810 C CA . ASP A 1 102 ? 3.210 8.501 6.776 1.00 92.69 102 ASP A CA 1
ATOM 811 C C . ASP A 1 102 ? 3.052 7.553 7.970 1.00 92.69 102 ASP A C 1
ATOM 813 O O . ASP A 1 102 ? 2.114 6.757 7.996 1.00 92.69 102 ASP A O 1
ATOM 817 N N . LEU A 1 103 ? 3.965 7.623 8.943 1.00 91.56 103 LEU A N 1
ATOM 818 C CA . LEU A 1 103 ? 3.857 6.891 10.207 1.00 91.56 103 LEU A CA 1
ATOM 819 C C . LEU A 1 103 ? 2.667 7.408 11.020 1.00 91.56 103 LEU A C 1
ATOM 821 O O . LEU A 1 103 ? 1.814 6.614 11.403 1.00 91.56 103 LEU A O 1
ATOM 825 N N . GLU A 1 104 ? 2.560 8.729 11.192 1.00 92.62 104 GLU A N 1
ATOM 826 C CA . GLU A 1 104 ? 1.445 9.377 11.900 1.00 92.62 104 GLU A CA 1
ATOM 827 C C . GLU A 1 104 ? 0.086 9.084 11.251 1.00 92.62 104 GLU A C 1
ATOM 829 O O . GLU A 1 104 ? -0.933 9.030 11.930 1.00 92.62 104 GLU A O 1
ATOM 834 N N . LEU A 1 105 ? 0.050 8.871 9.933 1.00 91.81 105 LEU A N 1
ATOM 835 C CA . LEU A 1 105 ? -1.171 8.499 9.218 1.00 91.81 105 LEU A CA 1
ATOM 836 C C . LEU A 1 105 ? -1.629 7.054 9.499 1.00 91.81 105 LEU A C 1
ATOM 838 O O . LEU A 1 105 ? -2.803 6.733 9.288 1.00 91.81 105 LEU A O 1
ATOM 842 N N . LEU A 1 106 ? -0.707 6.171 9.889 1.00 88.75 106 LEU A N 1
ATOM 843 C CA . LEU A 1 106 ? -0.963 4.744 10.116 1.00 88.75 106 LEU A CA 1
ATOM 844 C C . LEU A 1 106 ? -1.178 4.391 11.595 1.00 88.75 106 LEU A C 1
ATOM 846 O O . LEU A 1 106 ? -1.748 3.327 11.858 1.00 88.75 106 LEU A O 1
ATOM 850 N N . GLU A 1 107 ? -0.728 5.247 12.516 1.00 81.06 107 GLU A N 1
ATOM 851 C CA . GLU A 1 107 ? -0.971 5.162 13.968 1.00 81.06 107 GLU A CA 1
ATOM 852 C C . GLU A 1 107 ? -2.388 5.626 14.362 1.00 81.06 107 GLU A C 1
ATOM 854 O O . GLU A 1 107 ? -3.013 4.927 15.200 1.00 81.06 107 GLU A O 1
#

pLDDT: mean 89.87, std 3.91, range [77.25, 95.31]

Radius of gyration: 18.57 Å; chains: 1; bounding box: 38×39×55 Å

Sequence (107 aa):
MKFNKAKCKVLHMGWCNPKHNYRLSGDCIQSRPGVLGVLIDEKLNMTQQCALAAQKANRVLGCIKTSMTSRSRELILPLYIALMRPHLEYCIQYWGPQYTEDLELLE

Foldseek 3Di:
DDDDQQPDADAFEEDPGPPDFDDDPNHTHHHDQDDPPQGADRHRALLVSLLVLLVQLVVQVVVVVVVDPDPDPVPVVVSSCVRNVCSLCPPCVPRPHPDPVSVVSSD